Protein AF-A0A0X3TWU2-F1 (afdb_monomer_lite)

Structure (mmCIF, N/CA/C/O backbone):
data_AF-A0A0X3TWU2-F1
#
_entry.id   AF-A0A0X3TWU2-F1
#
loop_
_atom_site.group_PDB
_atom_site.id
_atom_site.type_symbol
_atom_site.label_atom_id
_atom_site.label_alt_id
_atom_site.label_comp_id
_atom_site.label_asym_id
_atom_site.label_entity_id
_atom_site.label_seq_id
_atom_site.pdbx_PDB_ins_code
_atom_site.Cartn_x
_atom_site.Cartn_y
_atom_site.Cartn_z
_atom_site.occupancy
_atom_site.B_iso_or_equiv
_atom_site.auth_seq_id
_atom_site.auth_comp_id
_atom_site.auth_asym_id
_atom_site.auth_atom_id
_atom_site.pdbx_PDB_model_num
ATOM 1 N N . MET A 1 1 ? -16.936 -6.247 -0.315 1.00 90.12 1 MET A N 1
ATOM 2 C CA . MET A 1 1 ? -16.231 -4.980 -0.001 1.00 90.12 1 MET A CA 1
ATOM 3 C C . MET A 1 1 ? -15.059 -5.330 0.906 1.00 90.12 1 MET A C 1
ATOM 5 O O . MET A 1 1 ? -15.171 -6.331 1.596 1.00 90.12 1 MET A O 1
ATOM 9 N N . ILE A 1 2 ? -13.966 -4.563 0.886 1.00 97.50 2 ILE A N 1
ATOM 10 C CA . ILE A 1 2 ? -12.944 -4.606 1.944 1.00 97.50 2 ILE A CA 1
ATOM 11 C C . ILE A 1 2 ? -12.869 -3.195 2.527 1.00 97.50 2 ILE A C 1
ATOM 13 O O . ILE A 1 2 ? -12.628 -2.240 1.784 1.00 97.50 2 ILE A O 1
ATOM 17 N N . SER A 1 3 ? -13.113 -3.048 3.822 1.00 98.25 3 SER A N 1
ATOM 18 C CA . SER A 1 3 ? -12.978 -1.774 4.529 1.00 98.25 3 SER A CA 1
ATOM 19 C C . SER A 1 3 ? -11.512 -1.374 4.723 1.00 98.25 3 SER A C 1
ATOM 21 O O . SER A 1 3 ? -10.598 -2.184 4.558 1.00 98.25 3 SER A O 1
ATOM 23 N N . ILE A 1 4 ? -11.255 -0.117 5.098 1.00 97.44 4 ILE A N 1
ATOM 24 C CA . ILE A 1 4 ? -9.896 0.347 5.433 1.00 97.44 4 ILE A CA 1
ATOM 25 C C . ILE A 1 4 ? -9.306 -0.494 6.574 1.00 97.44 4 ILE A C 1
ATOM 27 O O . ILE A 1 4 ? -8.146 -0.904 6.498 1.00 97.44 4 ILE A O 1
ATOM 31 N N . THR A 1 5 ? -10.099 -0.777 7.609 1.00 97.38 5 THR A N 1
ATOM 32 C CA . THR A 1 5 ? -9.631 -1.541 8.771 1.00 97.38 5 THR A CA 1
ATOM 33 C C . THR A 1 5 ? -9.383 -3.011 8.435 1.00 97.38 5 THR A C 1
ATOM 35 O O . THR A 1 5 ? -8.357 -3.555 8.843 1.00 97.38 5 THR A O 1
ATOM 38 N N . GLU A 1 6 ? -10.236 -3.648 7.626 1.00 98.06 6 GLU A N 1
ATOM 39 C CA . GLU A 1 6 ? -9.969 -5.009 7.137 1.00 98.06 6 GLU A CA 1
ATOM 40 C C . GLU A 1 6 ? -8.704 -5.054 6.275 1.00 98.06 6 GLU A C 1
ATOM 42 O O . GLU A 1 6 ? -7.855 -5.923 6.465 1.00 98.06 6 GLU A O 1
ATOM 47 N N . LEU A 1 7 ? -8.523 -4.092 5.364 1.00 98.38 7 LEU A N 1
ATOM 48 C CA . LEU A 1 7 ? -7.330 -4.038 4.522 1.00 98.38 7 LEU A CA 1
ATOM 49 C C . LEU A 1 7 ? -6.047 -3.904 5.353 1.00 98.38 7 LEU A C 1
ATOM 51 O O . LEU A 1 7 ? -5.056 -4.578 5.071 1.00 98.38 7 LEU A O 1
ATOM 55 N N . LYS A 1 8 ? -6.072 -3.075 6.402 1.00 98.44 8 LYS A N 1
ATOM 56 C CA . LYS A 1 8 ? -4.967 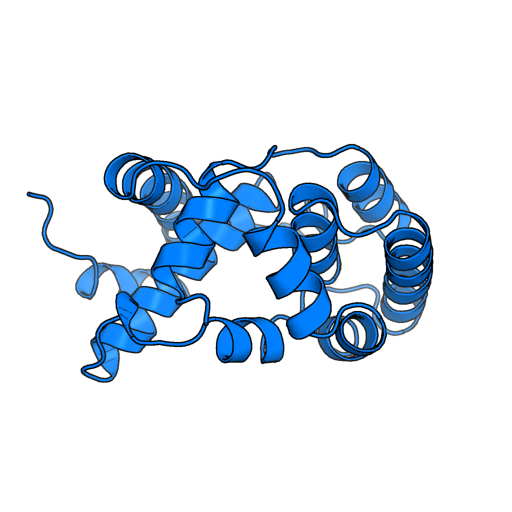-2.943 7.359 1.00 98.44 8 LYS A CA 1
ATOM 57 C C . LYS A 1 8 ? -4.618 -4.290 8.005 1.00 98.44 8 LYS A C 1
ATOM 59 O O . LYS A 1 8 ? -3.437 -4.613 8.124 1.00 98.44 8 LYS A O 1
ATOM 64 N N . ALA A 1 9 ? -5.619 -5.099 8.358 1.00 98.44 9 ALA A N 1
ATOM 65 C CA . ALA A 1 9 ? -5.414 -6.434 8.922 1.00 98.44 9 ALA A CA 1
ATOM 66 C C . ALA A 1 9 ? -4.739 -7.408 7.940 1.00 98.44 9 ALA A C 1
ATOM 68 O O . ALA A 1 9 ? -3.834 -8.148 8.338 1.00 98.44 9 ALA A O 1
ATOM 69 N N . TYR A 1 10 ? -5.108 -7.373 6.655 1.00 98.62 10 TYR A N 1
ATOM 70 C CA . TYR A 1 10 ? -4.413 -8.127 5.602 1.00 98.62 10 TYR A CA 1
ATOM 71 C C . TYR A 1 10 ? -2.959 -7.671 5.437 1.00 98.62 10 TYR A C 1
ATOM 73 O O . TYR A 1 10 ? -2.040 -8.484 5.520 1.00 98.62 10 TYR A O 1
ATOM 81 N N . MET A 1 11 ? -2.730 -6.361 5.309 1.00 98.50 11 MET A N 1
ATOM 82 C CA . MET A 1 11 ? -1.387 -5.779 5.180 1.00 98.50 11 MET A CA 1
ATOM 83 C C . MET A 1 11 ? -0.473 -6.126 6.360 1.00 98.50 11 MET A C 1
ATOM 85 O O . MET A 1 11 ? 0.723 -6.362 6.182 1.00 98.50 11 MET A O 1
ATOM 89 N N . ALA A 1 12 ? -1.024 -6.209 7.571 1.00 98.38 12 ALA A N 1
ATOM 90 C CA . ALA A 1 12 ? -0.273 -6.608 8.753 1.00 98.38 12 ALA A CA 1
ATOM 91 C C . ALA A 1 12 ? 0.185 -8.081 8.706 1.00 98.38 12 ALA A C 1
ATOM 93 O O . ALA A 1 12 ? 1.169 -8.425 9.365 1.00 98.38 12 ALA A O 1
ATOM 94 N N . ALA A 1 13 ? -0.471 -8.949 7.931 1.00 98.06 13 ALA A N 1
ATOM 95 C CA . ALA A 1 13 ? -0.087 -10.353 7.753 1.00 98.06 13 ALA A CA 1
ATOM 96 C C . ALA A 1 13 ? 0.962 -10.578 6.648 1.00 98.06 13 ALA A C 1
ATOM 98 O O . ALA A 1 13 ? 1.567 -11.650 6.587 1.00 98.06 13 ALA A O 1
ATOM 99 N N . TYR A 1 14 ? 1.164 -9.597 5.772 1.00 98.50 14 TYR A N 1
ATOM 100 C CA . TYR A 1 14 ? 2.036 -9.708 4.605 1.00 98.50 14 TYR A CA 1
ATOM 101 C C . TYR A 1 14 ? 3.529 -9.563 4.939 1.00 98.50 14 TYR A C 1
ATOM 103 O O . TYR A 1 14 ? 3.877 -8.968 5.963 1.00 98.50 14 TYR A O 1
ATOM 111 N N . PRO A 1 15 ? 4.427 -10.132 4.109 1.00 97.81 15 PRO A N 1
ATOM 112 C CA . PRO A 1 15 ? 5.868 -9.996 4.297 1.00 97.81 15 PRO A CA 1
ATOM 113 C C . PRO A 1 15 ? 6.328 -8.543 4.112 1.00 97.81 15 PRO A C 1
ATOM 115 O O . PRO A 1 15 ? 5.793 -7.793 3.295 1.00 97.81 15 PRO A O 1
ATOM 118 N N . GLU A 1 16 ? 7.361 -8.145 4.855 1.00 97.56 16 GLU A N 1
ATOM 119 C CA . GLU A 1 16 ? 7.948 -6.802 4.738 1.00 97.56 16 GLU A CA 1
ATOM 120 C C . GLU A 1 16 ? 8.743 -6.611 3.445 1.00 97.56 16 GLU A C 1
ATOM 122 O O . GLU A 1 16 ? 8.689 -5.535 2.850 1.00 97.56 16 GLU A O 1
ATOM 127 N N . HIS A 1 17 ? 9.443 -7.659 3.004 1.00 97.69 17 HIS A N 1
ATOM 128 C CA . HIS A 1 17 ? 10.390 -7.615 1.889 1.00 97.69 17 HIS A CA 1
ATOM 129 C C . HIS A 1 17 ? 10.136 -8.753 0.889 1.00 97.69 17 HIS A C 1
ATOM 131 O O . HIS A 1 17 ? 10.950 -9.673 0.784 1.00 97.69 17 HIS A O 1
ATOM 137 N N . PRO A 1 18 ? 8.989 -8.759 0.186 1.00 97.94 18 PRO A N 1
ATOM 138 C CA . PRO A 1 18 ? 8.772 -9.737 -0.865 1.00 97.94 18 PRO A CA 1
ATOM 139 C C . PRO A 1 18 ? 9.725 -9.461 -2.051 1.00 97.94 18 PRO A C 1
ATOM 141 O O . PRO A 1 18 ? 10.048 -8.300 -2.343 1.00 97.94 18 PRO A O 1
ATOM 144 N N . PRO A 1 19 ? 10.247 -10.520 -2.697 1.00 98.25 19 PRO A N 1
ATOM 145 C CA . PRO A 1 19 ? 11.440 -10.434 -3.535 1.00 98.25 19 PRO A CA 1
ATOM 146 C C . PRO A 1 19 ? 11.263 -9.554 -4.777 1.00 98.25 19 PRO A C 1
ATOM 148 O O . PRO A 1 19 ? 12.187 -8.815 -5.130 1.00 98.25 19 PRO A O 1
ATOM 151 N N . ARG A 1 20 ? 10.096 -9.580 -5.436 1.00 98.56 20 ARG A N 1
ATOM 152 C CA . ARG A 1 20 ? 9.875 -8.785 -6.652 1.00 98.56 20 ARG A CA 1
ATOM 153 C C . ARG A 1 20 ? 9.738 -7.307 -6.327 1.00 98.56 20 ARG A C 1
ATOM 155 O O . ARG A 1 20 ? 10.266 -6.478 -7.060 1.00 98.56 20 ARG A O 1
ATOM 162 N N . THR A 1 21 ? 9.107 -6.960 -5.208 1.00 98.69 21 THR A N 1
ATOM 163 C CA . THR A 1 21 ? 9.035 -5.578 -4.720 1.00 98.69 21 THR A CA 1
ATOM 164 C C . THR A 1 21 ? 10.427 -5.043 -4.445 1.00 98.69 21 THR A C 1
ATOM 166 O O . THR A 1 21 ? 10.763 -3.966 -4.929 1.00 98.69 21 THR A O 1
ATOM 169 N N . THR A 1 22 ? 11.259 -5.802 -3.726 1.00 98.50 22 THR A N 1
ATOM 170 C CA . THR A 1 22 ? 12.641 -5.392 -3.452 1.00 98.50 22 THR A CA 1
ATOM 171 C C . THR A 1 22 ? 13.422 -5.187 -4.751 1.00 98.50 22 THR A C 1
ATOM 173 O O . THR A 1 22 ? 14.075 -4.157 -4.919 1.00 98.50 22 THR A O 1
ATOM 176 N N . ALA A 1 23 ? 13.307 -6.105 -5.716 1.00 98.50 23 ALA A N 1
ATOM 177 C CA . ALA A 1 23 ? 13.940 -5.952 -7.026 1.00 98.50 23 ALA A CA 1
ATOM 178 C C . ALA A 1 23 ? 13.410 -4.728 -7.798 1.00 98.50 23 ALA A C 1
ATOM 180 O O . ALA A 1 23 ? 14.187 -3.987 -8.408 1.00 98.50 23 ALA A O 1
ATOM 181 N N . LEU A 1 24 ? 12.097 -4.481 -7.753 1.00 98.56 24 LEU A N 1
ATOM 182 C CA . LEU A 1 24 ? 11.466 -3.333 -8.394 1.00 98.56 24 LEU A CA 1
ATOM 183 C C . LEU A 1 24 ? 11.990 -2.018 -7.814 1.00 98.56 24 LEU A C 1
ATOM 185 O O . LEU A 1 24 ? 12.399 -1.159 -8.593 1.00 98.56 24 LEU A O 1
ATOM 189 N N . GLU A 1 25 ? 12.001 -1.871 -6.486 1.0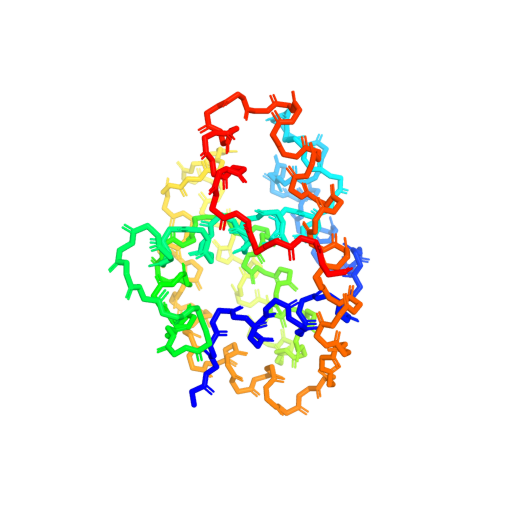0 98.31 25 GLU A N 1
ATOM 190 C CA . GLU A 1 25 ? 12.493 -0.674 -5.792 1.00 98.31 25 GLU A CA 1
ATOM 191 C C . GLU A 1 25 ? 13.933 -0.348 -6.207 1.00 98.31 25 GLU A C 1
ATOM 193 O O . GLU A 1 25 ? 14.224 0.790 -6.576 1.00 98.31 25 GLU A O 1
ATOM 198 N N . GLN A 1 26 ? 14.818 -1.351 -6.245 1.00 98.25 26 GLN A N 1
ATOM 199 C CA . GLN A 1 26 ? 16.210 -1.176 -6.682 1.00 98.25 26 GLN A CA 1
ATOM 200 C C . GLN A 1 26 ? 16.325 -0.761 -8.153 1.00 98.25 26 GLN A C 1
ATOM 202 O O . GLN A 1 26 ? 17.157 0.083 -8.505 1.00 98.25 26 GLN A O 1
ATOM 207 N N . ARG A 1 27 ? 15.483 -1.342 -9.015 1.00 98.06 27 ARG A N 1
ATOM 208 C CA . ARG A 1 27 ? 15.477 -1.072 -10.456 1.00 98.06 27 ARG A CA 1
ATOM 209 C C . ARG A 1 27 ? 14.993 0.337 -10.781 1.00 98.06 27 ARG A C 1
ATOM 211 O O . ARG A 1 27 ? 15.579 0.980 -11.645 1.00 98.06 27 ARG A O 1
ATOM 218 N N . ILE A 1 28 ? 13.931 0.805 -10.125 1.00 97.81 28 ILE A N 1
ATOM 219 C CA . ILE A 1 28 ? 13.346 2.127 -10.406 1.00 97.81 28 ILE A CA 1
ATOM 220 C C . ILE A 1 28 ? 13.884 3.231 -9.494 1.00 97.81 28 ILE A C 1
ATOM 222 O O . ILE A 1 28 ? 13.573 4.391 -9.731 1.00 97.81 28 ILE A O 1
ATOM 226 N N . ARG A 1 29 ? 14.683 2.880 -8.474 1.00 97.94 29 ARG A N 1
ATOM 227 C CA . ARG A 1 29 ? 15.266 3.797 -7.481 1.00 97.94 29 ARG A CA 1
ATOM 228 C C . ARG A 1 29 ? 14.221 4.609 -6.710 1.00 97.94 29 ARG A C 1
ATOM 230 O O . ARG A 1 29 ? 14.509 5.711 -6.272 1.00 97.94 29 ARG A O 1
ATOM 237 N N . ILE A 1 30 ? 13.028 4.048 -6.502 1.00 96.75 30 ILE A N 1
ATOM 238 C CA . ILE A 1 30 ? 11.925 4.651 -5.739 1.00 96.75 30 ILE A CA 1
ATOM 239 C C . ILE A 1 30 ? 11.469 3.637 -4.695 1.00 96.75 30 ILE A C 1
ATOM 241 O O . ILE A 1 30 ? 11.272 2.469 -5.019 1.00 96.75 30 ILE A O 1
ATOM 245 N N . GLY A 1 31 ? 11.241 4.090 -3.462 1.00 94.88 31 GLY A N 1
ATOM 246 C CA . GLY A 1 31 ? 10.767 3.251 -2.363 1.00 94.88 31 GLY A CA 1
ATOM 247 C C . GLY A 1 31 ? 11.771 3.197 -1.220 1.00 94.88 31 GLY A C 1
ATOM 248 O O . GLY A 1 31 ? 12.444 4.186 -0.925 1.00 94.88 31 GLY A O 1
ATOM 249 N N . THR A 1 32 ? 11.852 2.043 -0.570 1.00 94.69 32 THR A N 1
ATOM 250 C CA . THR A 1 32 ? 12.748 1.782 0.558 1.00 94.69 32 THR A CA 1
ATOM 251 C C . THR A 1 32 ? 14.201 2.091 0.193 1.00 94.69 32 THR A C 1
ATOM 253 O O . THR A 1 32 ? 14.726 1.557 -0.779 1.00 94.69 32 THR A O 1
ATOM 256 N N . GLY A 1 33 ? 14.860 2.943 0.984 1.00 93.25 33 GLY A N 1
ATOM 257 C CA . GLY A 1 33 ? 16.274 3.293 0.786 1.00 93.25 33 GLY A C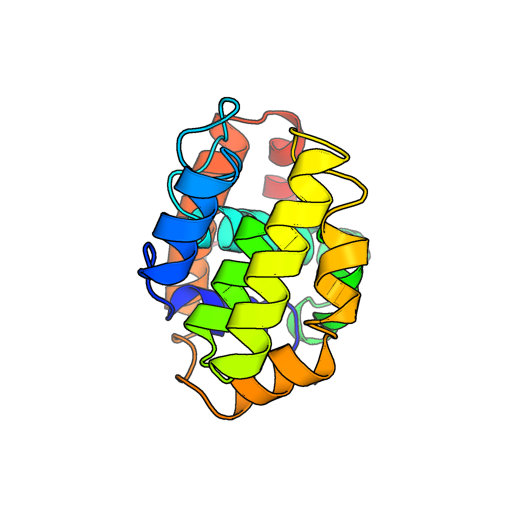A 1
ATOM 258 C C . GLY A 1 33 ? 16.545 4.376 -0.265 1.00 93.25 33 GLY A C 1
ATOM 259 O O . GLY A 1 33 ? 17.704 4.707 -0.495 1.00 93.25 33 GLY A O 1
ATOM 260 N N . PHE A 1 34 ? 15.509 4.963 -0.868 1.00 95.44 34 PHE A N 1
ATOM 261 C CA . PHE A 1 34 ? 15.640 6.044 -1.847 1.00 95.44 34 PHE A CA 1
ATOM 262 C C . PHE A 1 34 ? 14.870 7.287 -1.402 1.00 95.44 34 PHE A C 1
ATOM 264 O O . PHE A 1 34 ? 13.880 7.172 -0.690 1.00 95.44 34 PHE A O 1
ATOM 271 N N . HIS A 1 35 ? 15.297 8.477 -1.834 1.00 92.19 35 HIS A N 1
ATOM 272 C CA . HIS A 1 35 ? 14.596 9.755 -1.606 1.00 92.19 35 HIS A CA 1
ATOM 273 C C . HIS A 1 35 ? 14.179 10.027 -0.146 1.00 92.19 35 HIS A C 1
ATOM 275 O O . HIS A 1 35 ? 13.082 10.539 0.095 1.00 92.19 35 HIS A O 1
ATOM 281 N N . ASP A 1 36 ? 15.011 9.624 0.819 1.00 92.75 36 ASP A N 1
ATOM 282 C CA . ASP A 1 36 ? 14.819 9.855 2.258 1.00 92.75 36 ASP A CA 1
ATOM 283 C C . ASP A 1 36 ? 13.427 9.472 2.789 1.00 92.75 36 ASP A C 1
ATOM 285 O O . ASP A 1 36 ? 12.851 10.137 3.659 1.00 92.75 36 ASP A O 1
ATOM 289 N N . LYS A 1 37 ? 12.850 8.380 2.264 1.00 94.44 37 LYS A N 1
ATOM 290 C CA . LYS A 1 37 ? 11.556 7.879 2.740 1.00 94.44 37 LYS A CA 1
ATOM 291 C C . LYS A 1 37 ? 11.621 7.576 4.240 1.00 94.44 37 LYS A C 1
ATOM 293 O O . LYS A 1 37 ? 12.572 6.996 4.755 1.00 94.44 37 LYS A O 1
ATOM 298 N N . TRP A 1 38 ? 10.562 7.956 4.956 1.00 96.25 38 TRP A N 1
ATOM 299 C CA . TRP A 1 38 ? 10.475 7.792 6.411 1.00 96.25 38 TRP A CA 1
ATOM 300 C C . TRP A 1 38 ? 10.411 6.319 6.850 1.00 96.25 38 TRP A C 1
ATOM 302 O O . TRP A 1 38 ? 10.764 6.002 7.991 1.00 96.25 38 TRP A O 1
ATOM 312 N N . TYR A 1 39 ? 9.942 5.445 5.960 1.00 97.56 39 TYR A N 1
ATOM 313 C CA . TYR A 1 39 ? 9.688 4.029 6.194 1.00 97.56 39 TYR A CA 1
ATOM 314 C C . TYR A 1 39 ? 10.878 3.142 5.799 1.00 97.56 39 TYR A C 1
ATOM 316 O O . TYR A 1 39 ? 11.714 3.517 4.979 1.00 97.56 39 TYR A O 1
ATOM 324 N N . ARG A 1 40 ? 10.934 1.944 6.380 1.00 97.25 40 ARG A N 1
ATOM 325 C CA . ARG A 1 40 ? 11.943 0.896 6.153 1.00 97.25 40 ARG A CA 1
ATOM 326 C C . ARG A 1 40 ? 11.449 -0.246 5.268 1.00 97.25 40 ARG A C 1
ATOM 328 O O . ARG A 1 40 ? 12.250 -1.071 4.852 1.00 97.25 40 ARG A O 1
ATOM 335 N N . SER A 1 41 ? 10.147 -0.318 5.021 1.00 98.44 41 SER A N 1
ATOM 336 C CA . SER A 1 41 ? 9.521 -1.296 4.133 1.00 98.44 41 SER A CA 1
ATOM 337 C C . SER A 1 41 ? 8.207 -0.740 3.590 1.00 98.44 41 SER A C 1
ATOM 339 O O . SER A 1 41 ? 7.612 0.168 4.182 1.00 98.44 41 SER A O 1
ATOM 341 N N . GLN A 1 42 ? 7.712 -1.305 2.486 1.00 98.38 42 GLN A N 1
ATOM 342 C CA . GLN A 1 42 ? 6.394 -0.933 1.961 1.00 98.38 42 GLN A CA 1
ATOM 343 C C . GLN A 1 42 ? 5.253 -1.358 2.895 1.00 98.38 42 GLN A C 1
ATOM 345 O O . GLN A 1 42 ? 4.234 -0.671 2.962 1.00 98.38 42 GLN A O 1
ATOM 350 N N . ARG A 1 43 ? 5.448 -2.410 3.701 1.00 98.62 43 ARG A N 1
ATOM 351 C CA . ARG A 1 43 ? 4.527 -2.762 4.789 1.00 98.62 43 ARG A CA 1
ATOM 352 C C . ARG A 1 43 ? 4.421 -1.644 5.821 1.00 98.62 43 ARG A C 1
ATOM 354 O O . ARG A 1 43 ? 3.315 -1.204 6.122 1.00 98.62 43 ARG A O 1
ATOM 361 N N . GLU A 1 44 ? 5.553 -1.152 6.327 1.00 98.62 44 GLU A N 1
ATOM 362 C CA . GLU A 1 44 ? 5.575 -0.047 7.295 1.00 98.62 44 GLU A CA 1
ATOM 363 C C . GLU A 1 44 ? 4.948 1.217 6.689 1.00 98.62 44 GLU A C 1
ATOM 365 O O . GLU A 1 44 ? 4.100 1.852 7.316 1.00 98.62 44 GLU A O 1
ATOM 370 N N . HIS A 1 45 ? 5.285 1.526 5.433 1.00 98.25 45 HIS A N 1
ATOM 371 C CA . HIS A 1 45 ? 4.691 2.632 4.686 1.00 98.25 45 HIS A CA 1
ATOM 372 C C . HIS A 1 45 ? 3.160 2.561 4.662 1.00 98.25 45 HIS A C 1
ATOM 374 O O . HIS A 1 45 ? 2.479 3.506 5.077 1.00 98.25 45 HIS A O 1
ATOM 380 N N . MET A 1 46 ? 2.622 1.438 4.184 1.00 98.56 46 MET A N 1
ATOM 381 C CA . MET A 1 46 ? 1.189 1.255 3.998 1.00 98.56 46 MET A CA 1
ATOM 382 C C . MET A 1 46 ? 0.452 1.233 5.332 1.00 98.56 46 MET A C 1
ATOM 384 O O . MET A 1 46 ? -0.573 1.898 5.453 1.00 98.56 46 MET A O 1
ATOM 388 N N . LEU A 1 47 ? 0.980 0.557 6.355 1.00 98.69 47 LEU A N 1
ATOM 389 C CA . LEU A 1 47 ? 0.341 0.489 7.671 1.00 98.69 47 LEU A CA 1
ATOM 390 C C . LEU A 1 47 ? 0.289 1.852 8.369 1.00 98.69 47 LEU A C 1
ATOM 392 O O . LEU A 1 47 ? -0.776 2.244 8.850 1.00 98.69 47 LEU A O 1
ATOM 396 N N . GLY A 1 48 ? 1.382 2.622 8.347 1.00 98.12 48 GLY A N 1
ATOM 397 C CA . GLY A 1 48 ? 1.372 3.987 8.877 1.00 98.12 48 GLY A CA 1
ATOM 398 C C . GLY A 1 48 ? 0.368 4.879 8.137 1.00 98.12 48 GLY A C 1
ATOM 399 O O . GLY A 1 48 ? -0.325 5.692 8.752 1.00 98.12 48 GLY A O 1
ATOM 400 N N . TRP A 1 49 ? 0.224 4.691 6.821 1.00 97.12 49 TRP A N 1
ATOM 401 C CA . TRP A 1 49 ? -0.774 5.4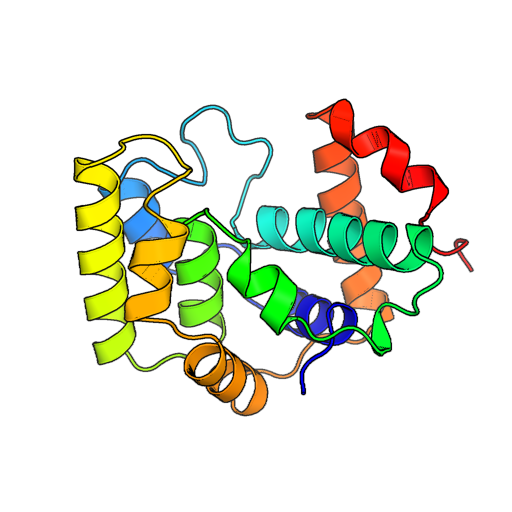10 6.032 1.00 97.12 49 TRP A CA 1
ATOM 402 C C . TRP A 1 49 ? -2.212 4.921 6.276 1.00 97.12 49 TRP A C 1
ATOM 404 O O . TRP A 1 49 ? -3.130 5.742 6.257 1.00 97.12 49 TRP A O 1
ATOM 414 N N . MET A 1 50 ? -2.436 3.636 6.575 1.00 98.12 50 MET A N 1
ATOM 415 C CA . MET A 1 50 ? -3.759 3.113 6.946 1.00 98.12 50 MET A CA 1
ATOM 416 C C . MET A 1 50 ? -4.274 3.752 8.226 1.00 98.12 50 MET A C 1
ATOM 418 O O . MET A 1 50 ? -5.416 4.203 8.238 1.00 98.12 50 MET A O 1
ATOM 422 N N . VAL A 1 51 ? -3.428 3.918 9.246 1.00 98.25 51 VAL A N 1
ATOM 423 C CA . VAL A 1 51 ? -3.816 4.654 10.462 1.00 98.25 51 VAL A CA 1
ATOM 424 C C . VAL A 1 51 ? -4.264 6.077 10.121 1.00 98.25 51 VAL A C 1
ATOM 426 O O . VAL A 1 51 ? -5.310 6.528 10.582 1.00 98.25 51 VAL A O 1
ATOM 429 N N . VAL A 1 52 ? -3.542 6.772 9.232 1.00 97.75 52 VAL A N 1
ATOM 430 C CA . VAL A 1 52 ? -3.950 8.105 8.756 1.00 97.75 52 VAL A CA 1
ATOM 431 C C . VAL A 1 52 ? -5.317 8.064 8.069 1.00 97.75 52 VAL A C 1
ATOM 433 O O . VAL A 1 52 ? -6.139 8.947 8.316 1.00 97.75 52 VAL A O 1
ATOM 436 N N . GLN A 1 53 ? -5.581 7.069 7.218 1.00 97.81 53 GLN A N 1
ATOM 437 C CA . GLN A 1 53 ? -6.876 6.935 6.546 1.00 97.81 53 GLN A CA 1
ATOM 438 C C . GLN A 1 53 ? -8.018 6.674 7.540 1.00 97.81 53 GLN A C 1
ATOM 440 O O . GLN A 1 53 ? -9.079 7.287 7.414 1.00 97.81 53 GLN A O 1
ATOM 445 N N . GLU A 1 54 ? -7.805 5.836 8.554 1.00 98.06 54 GLU A N 1
ATOM 446 C CA . GLU A 1 54 ? -8.797 5.603 9.608 1.00 98.06 54 GLU A CA 1
ATOM 447 C C . GLU A 1 54 ? -9.056 6.869 10.437 1.00 98.06 54 GLU A C 1
ATOM 449 O O . GLU A 1 54 ? -10.207 7.230 10.678 1.00 98.06 54 GLU A O 1
ATOM 454 N N . CYS A 1 55 ? -8.008 7.605 10.819 1.00 97.75 55 CYS A N 1
ATOM 455 C CA . CYS A 1 55 ? -8.154 8.897 11.489 1.00 97.75 55 CYS A CA 1
ATOM 456 C C . CYS A 1 55 ? -8.940 9.894 10.625 1.00 97.75 55 CYS A C 1
ATOM 458 O O . CYS A 1 55 ? -9.835 10.566 11.128 1.00 97.75 55 CYS A O 1
ATOM 460 N N . GLN A 1 56 ? -8.668 9.964 9.318 1.00 96.88 56 GLN A N 1
ATOM 461 C CA . GLN A 1 56 ? -9.407 10.827 8.388 1.00 96.88 56 GLN A CA 1
ATOM 462 C C . GLN A 1 56 ? -10.881 10.430 8.237 1.00 96.88 56 GLN A C 1
ATOM 464 O O . GLN A 1 56 ? -11.717 11.304 8.005 1.00 96.88 56 GLN A O 1
ATOM 469 N N . ALA A 1 57 ? -11.213 9.142 8.343 1.00 97.50 57 ALA A N 1
ATOM 470 C CA . ALA A 1 57 ? -12.599 8.689 8.391 1.00 97.50 57 ALA A CA 1
ATOM 471 C C . ALA A 1 57 ? -13.284 9.165 9.683 1.00 97.50 57 ALA A C 1
ATOM 473 O O . ALA A 1 57 ? -14.334 9.805 9.605 1.00 97.50 57 ALA A O 1
ATOM 474 N N . ARG A 1 58 ? -12.639 8.982 10.844 1.00 97.44 58 ARG A N 1
ATOM 475 C CA . ARG A 1 58 ? -13.158 9.440 12.148 1.00 97.44 58 ARG A CA 1
ATOM 476 C C . ARG A 1 58 ? -13.334 10.959 12.211 1.00 97.44 58 ARG A C 1
ATOM 478 O O . ARG A 1 58 ? -14.372 11.427 12.660 1.00 97.44 58 ARG A O 1
ATOM 485 N N . MET A 1 59 ? -12.391 11.725 11.654 1.00 96.44 59 MET A N 1
ATOM 486 C CA . MET A 1 59 ? -12.491 13.188 11.499 1.00 96.44 59 MET A CA 1
ATOM 487 C C . MET A 1 59 ? -13.747 13.636 10.741 1.00 96.44 59 MET A C 1
ATOM 489 O O . MET A 1 59 ? -14.214 14.755 10.922 1.00 96.44 59 MET A O 1
ATOM 493 N N . LYS A 1 60 ? -14.279 12.775 9.869 1.00 96.81 60 LYS A N 1
ATOM 494 C CA . LYS A 1 60 ? -15.495 13.015 9.083 1.00 96.81 60 LYS A CA 1
ATOM 495 C C . LYS A 1 60 ? -16.737 12.379 9.717 1.00 96.81 60 LYS A C 1
ATOM 497 O O . LYS A 1 60 ? -17.747 12.248 9.031 1.00 96.81 60 LYS A O 1
ATOM 502 N N . GLY A 1 61 ? -16.651 11.929 10.971 1.00 97.06 61 GLY A N 1
ATOM 503 C CA . GLY A 1 61 ? -17.733 11.238 11.673 1.00 97.06 61 GLY A CA 1
ATOM 504 C C . GLY A 1 61 ? -18.060 9.853 11.107 1.00 97.06 61 GLY A C 1
ATOM 505 O O . GLY A 1 61 ? -19.187 9.394 11.254 1.00 97.06 61 GLY A O 1
ATOM 506 N N . LYS A 1 62 ? -17.115 9.199 10.416 1.00 97.31 62 LYS A N 1
ATOM 507 C CA . LYS A 1 62 ? -17.316 7.869 9.821 1.00 97.31 62 LYS A CA 1
ATOM 508 C C . LYS A 1 62 ? -16.582 6.794 10.612 1.00 97.31 62 LYS A C 1
ATOM 510 O O . LYS A 1 62 ? -15.438 7.000 11.018 1.00 97.31 62 LYS A O 1
ATOM 515 N N . ASP A 1 63 ? -17.214 5.632 10.742 1.00 97.00 63 ASP A N 1
ATOM 516 C CA . ASP A 1 63 ? -16.564 4.419 11.229 1.00 97.00 63 ASP A CA 1
ATOM 517 C C . ASP A 1 63 ? -15.628 3.854 10.138 1.00 97.00 63 ASP A C 1
ATOM 519 O O . ASP A 1 63 ? -16.093 3.547 9.038 1.00 97.00 63 ASP A O 1
ATOM 523 N N . PRO A 1 64 ? -14.312 3.713 10.386 1.00 96.75 64 PRO A N 1
ATOM 524 C CA . PRO A 1 64 ? -13.387 3.131 9.415 1.00 96.75 64 PRO A CA 1
ATOM 525 C C . PRO A 1 64 ? -13.745 1.713 8.946 1.00 96.75 64 PRO A C 1
ATOM 527 O O . PRO A 1 64 ? -13.407 1.362 7.813 1.00 96.75 64 PRO A O 1
ATOM 530 N N . MET A 1 65 ? -14.473 0.937 9.759 1.00 96.69 65 MET A N 1
ATOM 531 C CA . MET A 1 65 ? -14.980 -0.392 9.388 1.00 96.69 65 MET A CA 1
ATOM 532 C C . MET A 1 65 ? -16.022 -0.337 8.266 1.00 96.69 65 MET A C 1
ATOM 534 O O . MET A 1 65 ? -16.226 -1.322 7.563 1.00 96.69 65 MET A O 1
ATOM 538 N N . THR A 1 66 ? -16.676 0.808 8.057 1.00 97.31 66 THR A N 1
ATOM 539 C CA . THR A 1 66 ? -17.707 0.974 7.022 1.00 97.31 66 THR A CA 1
ATOM 540 C C . THR A 1 66 ? -17.193 1.718 5.787 1.00 97.31 66 THR A C 1
ATOM 542 O O . THR A 1 66 ? -17.966 2.014 4.876 1.00 97.31 66 THR A O 1
ATOM 545 N N . VAL A 1 67 ? -15.908 2.092 5.746 1.00 97.81 67 VAL A N 1
ATOM 546 C CA . VAL A 1 67 ? -15.321 2.855 4.634 1.00 97.81 67 VAL A CA 1
ATOM 547 C C . VAL A 1 67 ? -14.570 1.922 3.691 1.00 97.81 67 VAL A C 1
ATOM 549 O O . VAL A 1 67 ? -13.565 1.334 4.074 1.00 97.81 67 VAL A O 1
ATOM 552 N N . ASP A 1 68 ? -15.015 1.851 2.434 1.00 97.81 68 ASP A N 1
ATOM 553 C CA . ASP A 1 68 ? -14.385 1.040 1.385 1.00 97.81 68 ASP A CA 1
ATOM 554 C C . ASP A 1 68 ? -12.943 1.497 1.082 1.00 97.81 68 ASP A C 1
ATOM 556 O O . ASP A 1 68 ? -12.679 2.666 0.757 1.00 97.81 68 ASP A O 1
ATOM 560 N N . ALA A 1 69 ? -12.001 0.553 1.131 1.00 97.94 69 ALA A N 1
ATOM 561 C CA . ALA A 1 69 ? -10.595 0.784 0.829 1.00 97.94 69 ALA A CA 1
ATOM 562 C C . ALA A 1 69 ? -10.325 1.124 -0.650 1.00 97.94 69 ALA A C 1
ATOM 564 O O . ALA A 1 69 ? -9.288 1.722 -0.957 1.00 97.94 69 ALA A O 1
ATOM 565 N N . ARG A 1 70 ? -11.275 0.866 -1.565 1.00 98.12 70 ARG A N 1
ATOM 566 C CA . ARG A 1 70 ? -11.213 1.299 -2.975 1.00 98.12 70 ARG A CA 1
ATOM 567 C C . ARG A 1 70 ? -10.865 2.781 -3.109 1.00 98.12 70 ARG A C 1
ATOM 569 O O . ARG A 1 70 ? -10.067 3.167 -3.964 1.00 98.12 70 ARG A O 1
ATOM 576 N N . GLY A 1 71 ? -11.448 3.625 -2.255 1.00 96.19 71 GLY A N 1
ATOM 577 C CA . GLY A 1 71 ? -11.199 5.064 -2.284 1.00 96.19 71 GLY A CA 1
ATOM 578 C C . GLY A 1 71 ? -9.744 5.410 -1.962 1.00 96.19 71 GLY A C 1
ATOM 579 O O . GLY A 1 71 ? -9.167 6.298 -2.588 1.00 96.19 71 GLY A O 1
ATOM 580 N N . MET A 1 72 ? -9.140 4.703 -1.005 1.00 95.69 72 MET A N 1
ATOM 581 C CA . MET A 1 72 ? -7.723 4.848 -0.673 1.00 95.69 72 MET A CA 1
ATOM 582 C C . MET A 1 72 ? -6.844 4.403 -1.846 1.00 95.69 72 MET A C 1
ATOM 584 O O . MET A 1 72 ? -5.967 5.163 -2.262 1.00 95.69 72 MET A O 1
ATOM 588 N N . TRP A 1 73 ? -7.141 3.245 -2.446 1.00 97.75 73 TRP A N 1
ATOM 589 C CA . TRP A 1 73 ? -6.413 2.736 -3.614 1.00 97.75 73 TRP A CA 1
ATOM 590 C C . TRP A 1 73 ? -6.418 3.725 -4.788 1.00 97.75 73 TRP A C 1
ATOM 592 O O . TRP A 1 73 ? -5.395 3.947 -5.439 1.00 97.75 73 TRP A O 1
ATOM 602 N N . GLY A 1 74 ? -7.554 4.390 -5.021 1.00 97.12 74 GLY A N 1
ATOM 603 C CA . GLY A 1 74 ? -7.692 5.432 -6.041 1.00 97.12 74 GLY A CA 1
ATOM 604 C C . GLY A 1 74 ? -6.804 6.663 -5.815 1.00 97.12 74 GLY A C 1
ATOM 605 O O . GLY A 1 74 ? -6.453 7.343 -6.777 1.00 97.12 74 GLY A O 1
ATOM 606 N N . ARG A 1 75 ? -6.405 6.942 -4.566 1.00 95.50 75 ARG A N 1
ATOM 607 C CA . ARG A 1 75 ? -5.549 8.084 -4.195 1.00 95.50 75 ARG A CA 1
ATOM 608 C C . ARG A 1 75 ? -4.074 7.727 -4.030 1.00 95.50 75 ARG A C 1
ATOM 610 O O . ARG A 1 75 ? -3.248 8.636 -3.989 1.00 95.50 75 ARG A O 1
ATOM 617 N N . LEU A 1 76 ? -3.733 6.443 -3.923 1.00 96.31 76 LEU A N 1
ATOM 618 C CA . LEU A 1 76 ? -2.352 5.998 -3.754 1.00 96.31 76 LEU A CA 1
ATOM 619 C C . LEU A 1 76 ? -1.523 6.343 -4.999 1.00 96.31 76 LEU A C 1
ATOM 621 O O . LEU A 1 76 ? -1.952 6.102 -6.128 1.00 96.31 76 LEU A O 1
ATOM 625 N N . LYS A 1 77 ? -0.344 6.936 -4.794 1.00 96.44 77 LYS A N 1
ATOM 626 C CA . LYS A 1 77 ? 0.568 7.331 -5.880 1.00 96.44 77 LYS A CA 1
ATOM 627 C C . LYS A 1 77 ? 1.857 6.514 -5.927 1.00 96.44 77 LYS A C 1
ATOM 629 O O . LYS A 1 77 ? 2.474 6.452 -6.976 1.00 96.44 77 LYS A O 1
ATOM 634 N N . CYS A 1 78 ? 2.210 5.830 -4.844 1.00 97.00 78 CYS A N 1
ATOM 635 C CA . CYS A 1 78 ? 3.471 5.109 -4.736 1.00 97.00 78 CYS A CA 1
ATOM 636 C C . CYS A 1 78 ? 3.438 3.781 -5.491 1.00 97.00 78 CYS A C 1
ATOM 638 O O . CYS A 1 78 ? 2.823 2.822 -5.021 1.00 97.00 78 CYS A O 1
ATOM 640 N N . SER A 1 79 ? 4.111 3.708 -6.648 1.00 97.94 79 SER A N 1
ATOM 641 C CA . SER A 1 79 ? 4.161 2.470 -7.435 1.00 97.94 79 SER A CA 1
ATOM 642 C C . SER A 1 79 ? 4.805 1.297 -6.686 1.00 97.94 79 SER A C 1
ATOM 644 O O . SER A 1 79 ? 4.210 0.222 -6.746 1.00 97.94 79 SER A O 1
ATOM 646 N N . PRO A 1 80 ? 5.910 1.451 -5.920 1.00 98.38 80 PRO A N 1
ATOM 647 C CA . PRO A 1 80 ? 6.396 0.373 -5.057 1.00 98.38 80 PRO A CA 1
ATOM 648 C C . PRO A 1 80 ? 5.365 -0.126 -4.046 1.00 98.38 80 PRO A C 1
ATOM 650 O O . PRO A 1 80 ? 5.208 -1.328 -3.889 1.00 98.38 80 PRO A O 1
ATOM 653 N N . ALA A 1 81 ? 4.626 0.773 -3.389 1.00 98.31 81 ALA A N 1
ATOM 654 C CA . ALA A 1 81 ? 3.629 0.384 -2.391 1.00 98.31 81 ALA A CA 1
ATOM 655 C C . ALA A 1 81 ? 2.440 -0.363 -3.019 1.00 98.31 81 ALA A C 1
ATOM 657 O O . ALA A 1 81 ? 1.936 -1.338 -2.463 1.00 98.31 81 ALA A O 1
ATOM 658 N N . MET A 1 82 ? 2.003 0.086 -4.200 1.00 98.69 82 MET A N 1
ATOM 659 C CA . MET A 1 82 ? 0.959 -0.585 -4.976 1.00 98.69 82 MET A CA 1
ATOM 660 C C . MET A 1 82 ? 1.400 -1.972 -5.437 1.00 98.69 82 MET A C 1
ATOM 662 O O . MET A 1 82 ? 0.637 -2.928 -5.326 1.00 98.69 82 MET A O 1
ATOM 666 N N . PHE A 1 83 ? 2.630 -2.073 -5.939 1.00 98.81 83 PHE A N 1
ATOM 667 C CA . PHE A 1 83 ? 3.206 -3.335 -6.375 1.00 98.81 83 PHE A CA 1
ATOM 668 C C . PHE A 1 83 ? 3.390 -4.307 -5.203 1.00 98.81 83 PHE A C 1
ATOM 670 O O . PHE A 1 83 ? 2.985 -5.458 -5.305 1.00 98.81 83 PHE A O 1
ATOM 677 N N . TRP A 1 84 ? 3.892 -3.818 -4.065 1.00 98.81 84 TRP A N 1
ATOM 678 C CA . TRP A 1 84 ? 4.026 -4.588 -2.828 1.00 98.81 84 TRP A CA 1
ATOM 679 C C . TRP A 1 84 ? 2.713 -5.211 -2.374 1.00 98.81 84 TRP A C 1
ATOM 681 O O . TRP A 1 84 ? 2.687 -6.391 -2.023 1.00 98.81 84 TRP A O 1
ATOM 691 N N . LEU A 1 85 ? 1.622 -4.437 -2.391 1.00 98.75 85 LEU A N 1
ATOM 692 C CA . LEU A 1 85 ? 0.313 -4.955 -2.010 1.00 98.75 85 LEU A CA 1
ATOM 693 C C . LEU A 1 85 ? -0.138 -6.065 -2.965 1.00 98.75 85 LEU A C 1
ATOM 695 O O . LEU A 1 85 ? -0.622 -7.092 -2.504 1.00 98.75 85 LEU A O 1
ATOM 699 N N . ALA A 1 86 ? 0.040 -5.872 -4.274 1.00 98.75 86 ALA A N 1
ATOM 700 C CA . ALA A 1 86 ? -0.332 -6.857 -5.285 1.00 98.75 86 ALA A CA 1
ATOM 701 C C . ALA A 1 86 ? 0.489 -8.152 -5.169 1.00 98.75 86 ALA A C 1
ATOM 703 O O . ALA A 1 86 ? -0.088 -9.237 -5.134 1.00 98.75 86 ALA A O 1
ATOM 704 N N . GLU A 1 87 ? 1.816 -8.050 -5.054 1.00 98.75 87 GLU A N 1
ATOM 705 C CA . GLU A 1 87 ? 2.695 -9.210 -4.871 1.00 98.75 87 GLU A CA 1
ATOM 706 C C . GLU A 1 87 ? 2.342 -9.963 -3.586 1.00 98.75 87 GLU A C 1
ATOM 708 O O . GLU A 1 87 ? 2.147 -11.175 -3.602 1.00 98.75 87 GLU A O 1
ATOM 713 N N . SER A 1 88 ? 2.197 -9.239 -2.475 1.00 98.62 88 SER A N 1
ATOM 714 C CA . SER A 1 88 ? 1.914 -9.846 -1.172 1.00 98.62 88 SER A CA 1
ATOM 715 C C . SER A 1 88 ? 0.524 -10.476 -1.084 1.00 98.62 88 SER A C 1
ATOM 717 O O . SER A 1 88 ? 0.338 -11.448 -0.353 1.00 98.62 88 SER A O 1
ATOM 719 N N . ALA A 1 89 ? -0.449 -9.930 -1.817 1.00 98.38 89 ALA A N 1
ATOM 720 C CA . ALA A 1 89 ? -1.789 -10.494 -1.927 1.00 98.38 89 ALA A CA 1
ATOM 721 C C . ALA A 1 89 ? -1.843 -11.734 -2.836 1.00 98.38 89 ALA A C 1
ATOM 723 O O . ALA A 1 89 ? -2.837 -12.450 -2.806 1.00 98.38 89 ALA A O 1
ATOM 724 N N . GLY A 1 90 ? -0.792 -12.012 -3.616 1.00 98.25 90 GLY A N 1
ATOM 725 C CA . GLY A 1 90 ? -0.743 -13.159 -4.522 1.00 98.25 90 GLY A CA 1
ATOM 726 C C . GLY A 1 90 ? -1.390 -12.904 -5.883 1.00 98.25 90 GLY A C 1
ATOM 727 O O . GLY A 1 90 ? -1.948 -13.825 -6.474 1.00 98.25 90 GLY A O 1
ATOM 728 N N . VAL A 1 91 ? -1.333 -11.666 -6.388 1.00 98.69 91 VAL A N 1
ATOM 729 C CA . VAL A 1 91 ? -1.744 -11.363 -7.769 1.00 98.69 91 VAL A CA 1
ATOM 730 C C . VAL A 1 91 ? -0.926 -12.223 -8.757 1.00 98.69 91 VAL A C 1
ATOM 732 O O . VAL A 1 91 ? 0.283 -12.368 -8.559 1.00 98.69 91 VAL A O 1
ATOM 735 N N . PRO A 1 92 ? -1.546 -12.780 -9.819 1.00 98.31 92 PRO A N 1
ATOM 736 C CA . PRO A 1 92 ? -0.864 -13.609 -10.814 1.00 98.31 92 PRO A CA 1
ATOM 737 C C . PRO A 1 92 ? 0.412 -12.992 -11.410 1.00 98.31 92 PRO A C 1
ATOM 739 O O . PRO A 1 92 ? 0.524 -11.776 -11.603 1.00 98.31 92 PRO A O 1
ATOM 742 N N . ASN A 1 93 ? 1.391 -13.851 -11.714 1.00 98.25 93 ASN A N 1
ATOM 743 C CA . ASN A 1 93 ? 2.733 -13.426 -12.121 1.00 98.25 93 ASN A CA 1
ATOM 744 C C . ASN A 1 93 ? 2.757 -12.602 -13.412 1.00 98.25 93 ASN A C 1
ATOM 746 O O . ASN A 1 93 ? 3.534 -11.652 -13.490 1.00 98.25 93 ASN A O 1
ATOM 750 N N . ASP A 1 94 ? 1.905 -12.930 -14.377 1.00 98.38 94 ASP A N 1
ATOM 751 C CA . ASP A 1 94 ? 1.745 -12.230 -15.653 1.00 98.38 94 ASP A CA 1
ATOM 752 C C . ASP A 1 94 ? 1.227 -10.793 -15.467 1.00 98.38 94 ASP A C 1
ATOM 754 O O . ASP A 1 94 ? 1.698 -9.861 -16.127 1.00 98.38 94 ASP A O 1
ATOM 758 N N . ILE A 1 95 ? 0.310 -10.577 -14.520 1.00 98.69 95 ILE A N 1
ATOM 759 C CA . ILE A 1 95 ? -0.162 -9.238 -14.142 1.00 98.69 95 ILE A CA 1
ATOM 760 C C . ILE A 1 95 ? 0.951 -8.472 -13.417 1.00 98.69 95 ILE A C 1
ATOM 762 O O . ILE A 1 95 ? 1.189 -7.295 -13.701 1.00 98.69 95 ILE A O 1
ATOM 766 N N . LEU A 1 96 ? 1.677 -9.127 -12.508 1.00 98.81 96 LEU A N 1
ATOM 767 C CA . LEU A 1 96 ? 2.807 -8.510 -11.810 1.00 98.81 96 LEU A CA 1
ATOM 768 C C . LEU A 1 96 ? 3.938 -8.115 -12.778 1.00 98.81 96 LEU A C 1
ATOM 770 O O . LEU A 1 96 ? 4.506 -7.035 -12.645 1.00 98.81 96 LEU A O 1
ATOM 774 N N . GLU A 1 97 ? 4.236 -8.914 -13.803 1.00 98.75 97 GLU A N 1
ATOM 775 C CA . GLU A 1 97 ? 5.213 -8.546 -14.841 1.00 98.75 97 GLU A CA 1
ATOM 776 C C . GLU A 1 97 ? 4.793 -7.290 -15.615 1.00 98.75 97 GLU A C 1
ATOM 778 O O . GLU A 1 97 ? 5.615 -6.416 -15.914 1.00 98.75 97 GLU A O 1
ATOM 783 N N . GLN A 1 98 ? 3.502 -7.161 -15.928 1.00 98.75 98 GLN A N 1
ATOM 784 C CA . GLN A 1 98 ? 2.963 -5.949 -16.543 1.00 98.75 98 GLN A CA 1
ATOM 785 C C . GLN A 1 98 ? 3.062 -4.753 -15.589 1.00 98.75 98 GLN A C 1
ATOM 787 O O . GLN A 1 98 ? 3.475 -3.668 -16.003 1.00 98.75 98 GLN A O 1
ATOM 792 N N . ALA A 1 99 ? 2.761 -4.947 -14.304 1.00 98.75 99 ALA A N 1
ATOM 793 C CA . ALA A 1 99 ? 2.834 -3.895 -13.295 1.00 98.75 99 ALA A CA 1
ATOM 794 C C . ALA A 1 99 ? 4.282 -3.425 -13.070 1.00 98.75 99 ALA A C 1
ATOM 796 O O . ALA A 1 99 ? 4.533 -2.230 -12.931 1.00 98.75 99 ALA A O 1
ATOM 797 N N . GLU A 1 100 ? 5.257 -4.332 -13.122 1.00 98.62 100 GLU A N 1
ATOM 798 C CA . GLU A 1 100 ? 6.687 -4.016 -13.103 1.00 98.62 100 GLU A CA 1
ATOM 799 C C . GLU A 1 100 ? 7.108 -3.164 -14.299 1.00 98.62 100 GLU A C 1
ATOM 801 O O . GLU A 1 100 ? 7.851 -2.190 -14.134 1.00 98.62 100 GLU A O 1
ATOM 806 N N . LYS A 1 101 ? 6.683 -3.533 -15.513 1.00 98.62 101 LYS A N 1
ATOM 807 C CA . LYS A 1 101 ? 6.961 -2.751 -16.729 1.00 98.62 101 LYS A CA 1
ATOM 808 C C . LYS A 1 101 ? 6.332 -1.362 -16.622 1.00 98.62 101 LYS A C 1
ATOM 810 O O . LYS A 1 101 ? 6.988 -0.368 -16.932 1.00 98.62 101 LYS A O 1
ATOM 815 N N . GLN A 1 102 ? 5.111 -1.293 -16.101 1.00 98.56 102 GLN A N 1
ATOM 816 C CA . GLN A 1 102 ? 4.369 -0.053 -15.923 1.00 98.56 102 GLN A CA 1
ATOM 817 C C . GLN A 1 102 ? 4.997 0.867 -14.869 1.00 98.56 102 GLN A C 1
ATOM 819 O O . GLN A 1 102 ? 5.124 2.069 -15.101 1.00 98.56 102 GLN A O 1
ATOM 824 N N . ALA A 1 103 ? 5.459 0.318 -13.744 1.00 98.44 103 ALA A N 1
ATOM 825 C CA . ALA A 1 103 ? 6.191 1.063 -12.723 1.00 98.44 103 ALA A CA 1
ATOM 826 C C . ALA A 1 103 ? 7.501 1.644 -13.276 1.00 98.44 103 ALA A C 1
ATOM 828 O O . ALA A 1 103 ? 7.813 2.807 -13.026 1.00 98.44 103 ALA A O 1
ATOM 829 N N . ALA A 1 104 ? 8.244 0.864 -14.069 1.00 98.44 104 ALA A N 1
ATOM 830 C CA . ALA A 1 104 ? 9.460 1.338 -14.725 1.00 98.44 104 ALA A CA 1
ATOM 831 C C . ALA A 1 104 ? 9.168 2.424 -15.774 1.00 98.44 104 ALA A C 1
ATOM 833 O O . ALA A 1 104 ? 9.904 3.403 -15.865 1.00 98.44 104 ALA A O 1
ATOM 834 N N . ALA A 1 105 ? 8.084 2.289 -16.543 1.00 98.44 105 ALA A N 1
ATOM 835 C CA . ALA A 1 105 ? 7.648 3.321 -17.480 1.00 98.44 105 ALA A CA 1
ATOM 836 C C . ALA A 1 105 ? 7.270 4.624 -16.756 1.00 98.44 105 ALA A C 1
ATOM 838 O O . ALA A 1 105 ? 7.699 5.695 -17.177 1.00 98.44 105 ALA A O 1
ATOM 839 N N . ALA A 1 106 ? 6.542 4.539 -15.638 1.00 98.19 106 ALA A N 1
ATOM 840 C CA . ALA A 1 106 ? 6.217 5.704 -14.818 1.00 98.19 106 ALA A CA 1
ATOM 841 C C . ALA A 1 106 ? 7.475 6.382 -14.255 1.00 98.19 106 ALA A C 1
ATOM 843 O O . ALA A 1 106 ? 7.589 7.600 -14.351 1.00 98.19 106 ALA A O 1
ATOM 844 N N . ALA A 1 107 ? 8.446 5.599 -13.769 1.00 98.00 107 ALA A N 1
ATOM 845 C CA . ALA A 1 107 ? 9.709 6.112 -13.235 1.00 98.00 107 ALA A CA 1
ATOM 846 C C . ALA A 1 107 ? 10.572 6.843 -14.281 1.00 98.00 107 ALA A C 1
ATOM 848 O O . ALA A 1 107 ? 11.318 7.757 -13.944 1.00 98.00 107 ALA A O 1
ATOM 849 N N . ARG A 1 108 ? 10.459 6.478 -15.567 1.00 97.94 108 ARG A N 1
ATOM 850 C CA . ARG A 1 108 ? 11.105 7.228 -16.662 1.00 97.94 108 ARG A CA 1
ATOM 851 C C . ARG A 1 108 ? 10.462 8.595 -16.896 1.00 97.94 108 ARG A C 1
ATOM 853 O O . ARG A 1 108 ? 11.149 9.508 -17.334 1.00 97.94 108 ARG A O 1
ATOM 860 N N . LEU A 1 109 ? 9.158 8.723 -16.641 1.00 97.75 109 LEU A N 1
ATOM 861 C CA . LEU A 1 109 ? 8.423 9.984 -16.790 1.00 97.75 109 LEU A CA 1
ATOM 862 C C . LEU A 1 109 ? 8.597 10.891 -15.570 1.00 97.75 109 LEU A C 1
ATOM 864 O O . LEU A 1 109 ? 8.711 12.103 -15.716 1.00 97.75 109 LEU A O 1
ATOM 868 N N . ASN A 1 110 ? 8.605 10.306 -14.374 1.00 96.94 110 ASN A N 1
ATOM 869 C CA . ASN A 1 110 ? 8.890 10.994 -13.128 1.00 96.94 110 ASN A CA 1
ATOM 870 C C . ASN A 1 110 ? 9.810 10.105 -12.277 1.00 96.94 110 ASN A C 1
ATOM 872 O O . ASN A 1 110 ? 9.368 9.062 -11.810 1.00 96.94 110 ASN A O 1
ATOM 876 N N .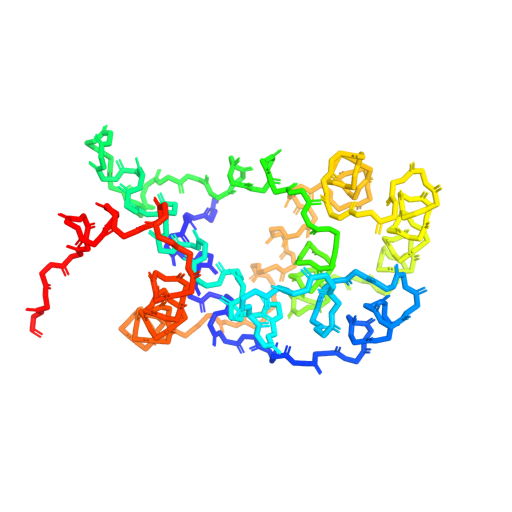 PRO A 1 111 ? 11.077 10.482 -12.048 1.00 94.06 111 PRO A N 1
ATOM 877 C CA . PRO A 1 111 ? 11.988 9.675 -11.238 1.00 94.06 111 PRO A CA 1
ATOM 878 C C . PRO A 1 111 ? 11.662 9.733 -9.738 1.00 94.06 111 PRO A C 1
ATOM 880 O O . PRO A 1 111 ? 12.281 9.023 -8.954 1.00 94.06 111 PRO A O 1
ATOM 883 N N . MET A 1 112 ? 10.714 10.580 -9.329 1.00 92.19 112 MET A N 1
ATOM 884 C CA . MET A 1 112 ? 10.248 10.714 -7.956 1.00 92.19 112 MET A CA 1
ATOM 885 C C . MET A 1 112 ? 8.857 10.098 -7.799 1.00 92.19 112 MET A C 1
ATOM 887 O O . MET A 1 112 ? 8.026 10.114 -8.700 1.00 92.19 112 MET A O 1
ATOM 891 N N . ASP A 1 113 ? 8.561 9.634 -6.590 1.00 85.56 113 ASP A N 1
ATOM 892 C CA . ASP A 1 113 ? 7.220 9.178 -6.224 1.00 85.56 113 ASP A CA 1
ATOM 893 C C . ASP A 1 113 ? 6.168 10.296 -6.393 1.00 85.56 113 ASP A C 1
ATOM 895 O O . ASP A 1 113 ? 6.366 11.418 -5.922 1.00 85.56 113 ASP A O 1
ATOM 899 N N . GLY A 1 114 ? 5.038 10.000 -7.038 1.00 91.19 114 GLY A N 1
ATOM 900 C CA . GLY A 1 114 ? 4.012 10.993 -7.360 1.00 91.19 114 GLY A CA 1
ATOM 901 C C . GLY A 1 114 ? 3.246 10.664 -8.638 1.00 91.19 114 GLY A C 1
ATOM 902 O O . GLY A 1 114 ? 3.193 9.519 -9.074 1.00 91.19 114 GLY A O 1
ATOM 903 N N . ASP A 1 115 ? 2.614 11.655 -9.262 1.00 93.62 115 ASP A N 1
ATOM 904 C CA . ASP A 1 115 ? 2.028 11.443 -10.590 1.00 93.62 115 ASP A CA 1
ATOM 905 C C . ASP A 1 115 ? 3.159 11.314 -11.633 1.00 93.62 115 ASP A C 1
ATOM 907 O O . ASP A 1 115 ? 4.139 12.050 -11.536 1.00 93.62 115 ASP A O 1
ATOM 911 N N . PRO A 1 116 ? 3.078 10.387 -12.609 1.00 96.81 116 PRO A N 1
ATOM 912 C CA . PRO A 1 116 ? 1.902 9.610 -13.009 1.00 96.81 116 PRO A CA 1
ATOM 913 C C . PRO A 1 116 ? 1.800 8.198 -12.398 1.00 96.81 116 PRO A C 1
ATOM 915 O O . PRO A 1 116 ? 0.915 7.443 -12.812 1.00 96.81 116 PRO A O 1
ATOM 918 N N . HIS A 1 117 ? 2.662 7.828 -11.444 1.00 97.88 117 HIS A N 1
ATOM 919 C CA . HIS A 1 117 ? 2.844 6.452 -10.958 1.00 97.88 117 HIS A CA 1
ATOM 920 C C . HIS A 1 117 ? 1.537 5.757 -10.587 1.00 97.88 117 HIS A C 1
ATOM 922 O O . HIS A 1 117 ? 1.191 4.745 -11.191 1.00 97.88 117 HIS A O 1
ATOM 928 N N . GLY A 1 118 ? 0.769 6.313 -9.646 1.00 97.25 118 GLY A N 1
ATOM 929 C CA . GLY A 1 118 ? -0.469 5.675 -9.192 1.00 97.25 118 GLY A CA 1
ATOM 930 C C . GLY A 1 118 ? -1.498 5.476 -10.304 1.00 97.25 118 GLY A C 1
ATOM 931 O O . GLY A 1 118 ? -2.131 4.426 -10.395 1.00 97.25 118 GLY A O 1
ATOM 932 N N . ARG A 1 119 ? -1.647 6.474 -11.186 1.00 97.81 119 ARG A N 1
ATOM 933 C CA . ARG A 1 119 ? -2.566 6.402 -12.331 1.00 97.81 119 ARG A CA 1
ATOM 934 C C . ARG A 1 119 ? -2.152 5.291 -13.290 1.00 97.81 119 ARG A C 1
ATOM 936 O O . ARG A 1 119 ? -2.998 4.498 -13.683 1.00 97.81 119 ARG A O 1
ATOM 943 N N . MET A 1 120 ? -0.871 5.240 -13.645 1.00 98.56 120 MET A N 1
ATOM 944 C CA . MET A 1 120 ? -0.328 4.236 -14.557 1.00 98.56 120 MET A CA 1
ATOM 945 C C . MET A 1 120 ? -0.431 2.833 -13.966 1.00 98.56 120 MET A C 1
ATOM 947 O O . MET A 1 120 ? -0.890 1.928 -14.651 1.00 98.56 120 MET A O 1
ATOM 951 N N . MET A 1 121 ? -0.093 2.661 -12.688 1.00 98.50 121 MET A N 1
ATOM 952 C CA . MET A 1 121 ? -0.205 1.375 -11.999 1.00 98.50 121 MET A CA 1
ATOM 953 C C . MET A 1 121 ? -1.645 0.862 -11.960 1.00 98.50 121 MET A C 1
ATOM 955 O O . MET A 1 121 ? -1.863 -0.317 -12.204 1.00 98.50 121 MET A O 1
ATOM 959 N N . ARG A 1 122 ? -2.641 1.729 -11.726 1.00 98.50 122 ARG A N 1
ATOM 960 C CA . ARG A 1 122 ? -4.062 1.334 -11.706 1.00 98.50 122 ARG A CA 1
ATOM 961 C C . ARG A 1 122 ? -4.603 0.832 -13.048 1.00 98.50 122 ARG A C 1
ATOM 963 O O . ARG A 1 122 ? -5.646 0.190 -13.041 1.00 98.50 122 ARG A O 1
ATOM 970 N N . GLN A 1 123 ? -3.930 1.108 -14.168 1.00 98.38 123 GLN A N 1
ATOM 971 C CA . GLN A 1 123 ? -4.307 0.537 -15.469 1.00 98.38 123 GLN A CA 1
ATOM 972 C C . GLN A 1 123 ? -4.049 -0.973 -15.518 1.00 98.38 123 GLN A C 1
ATOM 974 O O . GLN A 1 123 ? -4.795 -1.688 -16.173 1.00 98.38 123 GLN A O 1
ATOM 979 N N . ILE A 1 124 ? -3.021 -1.445 -14.805 1.00 98.62 124 ILE A N 1
ATOM 980 C CA . ILE A 1 124 ? -2.664 -2.868 -14.713 1.00 98.62 124 ILE A CA 1
ATOM 981 C C . ILE A 1 124 ? -3.222 -3.508 -13.438 1.00 98.62 124 ILE A C 1
ATOM 983 O O . ILE A 1 124 ? -3.655 -4.653 -13.445 1.00 98.62 124 ILE A O 1
ATOM 987 N N . LEU A 1 125 ? -3.233 -2.753 -12.339 1.00 98.50 125 LEU A N 1
ATOM 988 C CA . LEU A 1 125 ? -3.718 -3.164 -11.024 1.00 98.50 125 LEU A CA 1
ATOM 989 C C . LEU A 1 125 ? -4.961 -2.345 -10.638 1.00 98.50 125 LEU A C 1
ATOM 991 O O . LEU A 1 125 ? -4.906 -1.511 -9.718 1.00 98.50 125 LEU A O 1
ATOM 995 N N . PRO A 1 126 ? -6.098 -2.518 -11.338 1.00 98.44 126 PRO A N 1
ATOM 996 C CA . PRO A 1 126 ? -7.352 -1.943 -10.881 1.00 98.44 126 PRO A CA 1
ATOM 997 C C . PRO A 1 126 ? -7.717 -2.540 -9.515 1.00 98.44 126 PRO A C 1
ATOM 999 O O . PRO A 1 126 ? -7.288 -3.638 -9.159 1.00 98.44 126 PRO A O 1
ATOM 1002 N N . TRP A 1 127 ? -8.520 -1.811 -8.733 1.00 98.44 127 TRP A N 1
ATOM 1003 C CA . TRP A 1 127 ? -8.854 -2.240 -7.370 1.00 98.44 127 TRP A CA 1
ATOM 1004 C C . TRP A 1 127 ? -9.445 -3.646 -7.321 1.00 98.44 127 TRP A C 1
ATOM 1006 O O . TRP A 1 127 ? -9.131 -4.389 -6.405 1.00 98.44 127 TRP A O 1
ATOM 1016 N N . ASP A 1 128 ? -10.283 -4.015 -8.289 1.00 98.25 128 ASP A N 1
ATOM 1017 C CA . ASP A 1 128 ? -10.977 -5.299 -8.247 1.00 98.25 128 ASP A CA 1
ATOM 1018 C C . ASP A 1 128 ? -10.016 -6.493 -8.392 1.00 98.25 128 ASP A C 1
ATOM 1020 O O . ASP A 1 128 ? -10.208 -7.471 -7.679 1.00 98.25 128 ASP A O 1
ATOM 1024 N N . VAL A 1 129 ? -8.934 -6.364 -9.176 1.00 98.50 129 VAL A N 1
ATOM 1025 C CA . VAL A 1 129 ? -7.862 -7.380 -9.279 1.00 98.50 129 VAL A CA 1
ATOM 1026 C C . VAL A 1 129 ? -7.143 -7.551 -7.940 1.00 98.50 129 VAL A C 1
ATOM 1028 O O . VAL A 1 129 ? -6.958 -8.662 -7.453 1.00 98.50 129 VAL A O 1
ATOM 1031 N N . VAL A 1 130 ? -6.757 -6.439 -7.310 1.00 98.56 130 VAL A N 1
ATOM 1032 C CA . VAL A 1 130 ? -6.049 -6.475 -6.021 1.00 98.56 130 VAL A CA 1
ATOM 1033 C C . VAL A 1 130 ? -6.971 -6.975 -4.909 1.00 98.56 130 VAL A C 1
ATOM 1035 O O . VAL A 1 130 ? -6.559 -7.771 -4.070 1.00 98.56 130 VAL A O 1
ATOM 1038 N N . ARG A 1 131 ? -8.234 -6.540 -4.911 1.00 98.44 131 ARG A N 1
ATOM 1039 C CA . ARG A 1 131 ? -9.260 -6.965 -3.959 1.00 98.44 131 ARG A CA 1
ATOM 1040 C C . ARG A 1 131 ? -9.487 -8.468 -4.037 1.00 98.44 131 ARG A C 1
ATOM 1042 O O . ARG A 1 131 ? -9.521 -9.105 -2.992 1.00 98.44 131 ARG A O 1
ATOM 1049 N N . GLU A 1 132 ? -9.656 -9.009 -5.241 1.00 98.38 132 GLU A N 1
ATOM 1050 C CA . GLU A 1 132 ? -9.837 -10.445 -5.447 1.00 98.38 132 GLU A CA 1
ATOM 1051 C C . GLU A 1 132 ? -8.666 -11.227 -4.849 1.00 98.38 132 GLU A C 1
ATOM 1053 O O . GLU A 1 132 ? -8.894 -12.062 -3.976 1.00 98.38 132 GLU A O 1
ATOM 1058 N N . ALA A 1 133 ? -7.427 -10.853 -5.187 1.00 98.38 133 ALA A N 1
ATOM 1059 C CA . ALA A 1 133 ? -6.229 -11.482 -4.633 1.00 98.38 133 ALA A CA 1
ATOM 1060 C C . ALA A 1 133 ? -6.174 -11.410 -3.094 1.00 98.38 133 ALA A C 1
ATOM 1062 O O . ALA A 1 133 ? -5.876 -12.402 -2.435 1.00 98.38 133 ALA A O 1
ATOM 1063 N N . ILE A 1 134 ? -6.531 -10.268 -2.491 1.00 98.44 134 ILE A N 1
ATOM 1064 C CA . ILE A 1 134 ? -6.592 -10.136 -1.025 1.00 98.44 134 ILE A CA 1
ATOM 1065 C C . ILE A 1 134 ? -7.616 -11.110 -0.422 1.00 98.44 134 ILE A C 1
ATOM 1067 O O . ILE A 1 134 ? -7.335 -11.730 0.602 1.00 98.44 134 ILE A O 1
ATOM 1071 N N . GLN A 1 135 ? -8.797 -11.243 -1.033 1.00 97.00 135 GLN A N 1
ATOM 1072 C CA . GLN A 1 135 ? -9.884 -12.079 -0.508 1.00 97.00 135 GLN A CA 1
ATOM 1073 C C . GLN A 1 135 ? -9.611 -13.578 -0.659 1.00 97.00 135 GLN A C 1
ATOM 1075 O O . GLN A 1 135 ? -10.038 -14.355 0.194 1.00 97.00 135 GLN A O 1
ATOM 1080 N N . THR A 1 136 ? -8.921 -13.988 -1.724 1.00 96.44 136 THR A N 1
ATOM 1081 C CA . THR A 1 136 ? -8.574 -15.395 -1.979 1.00 96.44 136 THR A CA 1
ATOM 1082 C C . THR A 1 136 ? -7.228 -15.799 -1.379 1.00 96.44 136 THR A C 1
ATOM 1084 O O . THR A 1 136 ? -6.926 -16.987 -1.292 1.00 96.44 136 THR A O 1
ATOM 1087 N N . GLY A 1 137 ? -6.400 -14.822 -1.007 1.00 94.00 137 GLY A N 1
ATOM 1088 C CA . GLY A 1 137 ? -5.045 -15.022 -0.516 1.00 94.00 137 GLY A CA 1
ATOM 1089 C C . GLY A 1 137 ? -4.954 -15.285 0.988 1.00 94.00 137 GLY A C 1
ATOM 1090 O O . GLY A 1 137 ? -5.844 -15.837 1.640 1.00 94.00 13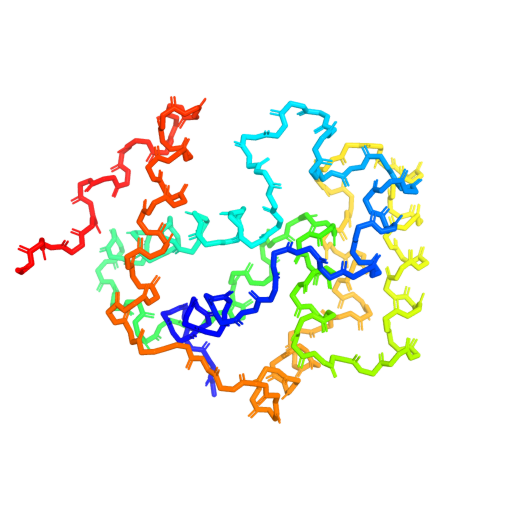7 GLY A O 1
ATOM 1091 N N . ARG A 1 138 ? -3.812 -14.896 1.563 1.00 92.00 138 ARG A N 1
ATOM 1092 C CA . ARG A 1 138 ? -3.523 -15.081 2.990 1.00 92.00 138 ARG A CA 1
ATOM 1093 C C . ARG A 1 138 ? -4.521 -14.301 3.851 1.00 92.00 138 ARG A C 1
ATOM 1095 O O . ARG A 1 138 ? -4.699 -13.100 3.663 1.00 92.00 138 ARG A O 1
ATOM 1102 N N . ARG A 1 139 ? -5.085 -14.966 4.865 1.00 93.69 139 ARG A N 1
ATOM 1103 C CA . ARG A 1 139 ? -5.932 -14.316 5.878 1.00 93.69 139 ARG A CA 1
ATOM 1104 C C . ARG A 1 139 ? -5.172 -13.215 6.624 1.00 93.69 139 ARG A C 1
ATOM 1106 O O . ARG A 1 139 ? -3.992 -13.372 6.945 1.00 93.69 139 ARG A O 1
ATOM 1113 N N . GLY A 1 140 ? -5.874 -12.124 6.922 1.00 94.69 140 GLY A N 1
ATOM 1114 C CA . GLY A 1 140 ? -5.349 -11.039 7.744 1.00 94.69 140 GLY A CA 1
ATOM 1115 C C . GLY A 1 140 ? -5.064 -11.464 9.184 1.00 94.69 140 GLY A C 1
ATOM 1116 O O . GLY A 1 140 ? -5.537 -12.501 9.655 1.00 94.69 140 GLY A O 1
ATOM 1117 N N . ARG A 1 141 ? -4.274 -10.648 9.887 1.00 95.50 141 ARG A N 1
ATOM 1118 C CA . ARG A 1 141 ? -4.042 -10.821 11.326 1.00 95.50 141 ARG A CA 1
ATOM 1119 C C . ARG A 1 141 ? -5.305 -10.495 12.129 1.00 95.50 141 ARG A C 1
ATOM 1121 O O . ARG A 1 141 ? -6.144 -9.733 11.642 1.00 95.50 141 ARG A O 1
ATOM 1128 N N . PRO A 1 142 ? -5.425 -10.998 13.371 1.00 96.62 142 PRO A N 1
ATOM 1129 C CA . PRO A 1 142 ? -6.404 -10.481 14.321 1.00 96.62 142 PRO A CA 1
ATOM 1130 C C . PRO A 1 142 ? -6.337 -8.951 14.411 1.00 96.62 142 PRO A C 1
ATOM 1132 O O . PRO A 1 142 ? -5.256 -8.363 14.322 1.00 96.62 142 PRO A O 1
ATOM 1135 N N . ALA A 1 143 ? -7.492 -8.304 14.580 1.00 91.81 143 ALA A N 1
ATOM 1136 C CA . ALA A 1 143 ? -7.599 -6.845 14.520 1.00 91.81 143 ALA A CA 1
ATOM 1137 C C . ALA A 1 143 ? -6.694 -6.135 15.542 1.00 91.81 143 ALA A C 1
ATOM 1139 O O . ALA A 1 143 ? -6.088 -5.118 15.218 1.00 91.81 143 ALA A O 1
ATOM 1140 N N . GLU A 1 144 ? -6.568 -6.694 16.745 1.00 93.75 144 GLU A N 1
ATOM 1141 C CA . GLU A 1 144 ? -5.714 -6.165 17.811 1.00 93.75 144 GLU A CA 1
ATOM 1142 C C . GLU A 1 144 ? -4.225 -6.218 17.441 1.00 93.75 144 GLU A C 1
ATOM 1144 O O . GLU A 1 144 ? -3.533 -5.204 17.515 1.00 93.75 144 GLU A O 1
ATOM 1149 N N . GLU A 1 145 ? -3.741 -7.356 16.935 1.00 96.62 145 GLU A N 1
ATOM 1150 C CA . GLU A 1 145 ? -2.362 -7.468 16.445 1.00 96.62 145 GLU A CA 1
ATOM 1151 C C . GLU A 1 145 ? -2.089 -6.504 15.286 1.00 96.62 145 GLU A C 1
ATOM 1153 O O . GLU A 1 145 ? -1.046 -5.850 15.236 1.00 96.62 145 GLU A O 1
ATOM 1158 N N . ALA A 1 146 ? -3.023 -6.412 14.336 1.00 97.19 146 ALA A N 1
ATOM 1159 C CA . ALA A 1 146 ? -2.895 -5.509 13.203 1.00 97.19 146 ALA A CA 1
ATOM 1160 C C . ALA A 1 146 ? -2.855 -4.038 13.640 1.00 97.19 146 ALA A C 1
ATOM 1162 O O . ALA A 1 146 ? -2.100 -3.251 13.067 1.00 97.19 146 ALA A O 1
ATOM 1163 N N . GLU A 1 147 ? -3.647 -3.668 14.648 1.00 96.50 147 GLU A N 1
ATOM 1164 C CA . GLU A 1 147 ? -3.650 -2.334 15.243 1.00 96.50 147 GLU A CA 1
ATOM 1165 C C . GLU A 1 147 ? -2.310 -2.015 15.908 1.00 96.50 147 GLU A C 1
ATOM 1167 O O . GLU A 1 147 ? -1.765 -0.946 15.649 1.00 96.50 147 GLU A O 1
ATOM 1172 N N . LEU A 1 148 ? -1.743 -2.933 16.698 1.00 96.56 148 LEU A N 1
ATOM 1173 C CA . LEU A 1 148 ? -0.442 -2.733 17.348 1.00 96.56 148 LEU A CA 1
ATOM 1174 C C . LEU A 1 148 ? 0.674 -2.491 16.322 1.00 96.56 148 LEU A C 1
ATOM 1176 O O . LEU A 1 148 ? 1.373 -1.481 16.386 1.00 96.56 148 LEU A O 1
ATOM 1180 N N . ILE A 1 149 ? 0.774 -3.351 15.306 1.00 97.81 149 ILE A N 1
ATOM 1181 C CA . ILE A 1 149 ? 1.791 -3.217 14.250 1.00 97.81 149 ILE A CA 1
ATOM 1182 C C . ILE A 1 149 ? 1.601 -1.901 13.476 1.00 97.81 149 ILE A C 1
ATOM 1184 O O . ILE A 1 149 ? 2.566 -1.212 13.137 1.00 97.81 149 ILE A O 1
ATOM 1188 N N . ALA A 1 150 ? 0.353 -1.531 13.177 1.00 98.12 150 ALA A N 1
ATOM 1189 C CA . ALA A 1 150 ? 0.069 -0.294 12.463 1.00 98.12 150 ALA A CA 1
ATOM 1190 C C . ALA A 1 150 ? 0.344 0.957 13.312 1.00 98.12 150 ALA A C 1
ATOM 1192 O O . ALA A 1 150 ? 0.797 1.969 12.769 1.00 98.12 150 ALA A O 1
ATOM 1193 N N . ARG A 1 151 ? 0.128 0.886 14.632 1.00 96.88 151 ARG A N 1
ATOM 1194 C CA . ARG A 1 151 ? 0.490 1.944 15.585 1.00 96.88 151 ARG A CA 1
ATOM 1195 C C . ARG A 1 151 ? 1.992 2.180 15.611 1.00 96.88 151 ARG A C 1
ATOM 1197 O O . ARG A 1 151 ? 2.392 3.335 15.500 1.00 96.88 151 ARG A O 1
ATOM 1204 N N . ASP A 1 152 ? 2.809 1.130 15.631 1.00 97.94 152 ASP A N 1
ATOM 1205 C CA . ASP A 1 152 ? 4.272 1.266 15.580 1.00 97.94 152 ASP A CA 1
ATOM 1206 C C . ASP A 1 152 ? 4.733 1.982 14.297 1.00 97.94 152 ASP A C 1
ATOM 1208 O O . ASP A 1 152 ? 5.526 2.934 14.333 1.00 97.94 152 ASP A O 1
ATOM 1212 N N . ALA A 1 153 ? 4.171 1.589 13.149 1.00 98.38 153 ALA A N 1
ATOM 1213 C CA . ALA A 1 153 ? 4.438 2.243 11.870 1.00 98.38 153 ALA A CA 1
ATOM 1214 C C . ALA A 1 153 ? 3.995 3.721 11.870 1.00 98.38 153 ALA A C 1
ATOM 1216 O O . ALA A 1 153 ? 4.709 4.605 11.381 1.00 98.38 153 ALA A O 1
ATOM 1217 N N . PHE A 1 154 ? 2.832 4.020 12.452 1.00 98.44 154 PHE A N 1
ATOM 1218 C CA . PHE A 1 154 ? 2.316 5.381 12.582 1.00 98.44 154 PHE A CA 1
ATOM 1219 C C . PHE A 1 154 ? 3.137 6.246 13.557 1.00 98.44 154 PHE A C 1
ATOM 1221 O O . PHE A 1 154 ? 3.362 7.440 13.317 1.00 98.44 154 PHE A O 1
ATOM 1228 N N . ASP A 1 155 ? 3.653 5.662 14.634 1.00 97.94 155 ASP A N 1
ATOM 1229 C CA . ASP A 1 155 ? 4.537 6.340 15.575 1.00 97.94 155 ASP A CA 1
ATOM 1230 C C . ASP A 1 155 ? 5.843 6.758 14.908 1.00 97.94 155 ASP A C 1
ATOM 1232 O O . ASP A 1 155 ? 6.303 7.895 15.080 1.00 97.94 155 ASP A O 1
ATOM 1236 N N . ARG A 1 156 ? 6.408 5.889 14.067 1.00 98.06 156 ARG A N 1
ATOM 1237 C CA . ARG A 1 156 ? 7.547 6.249 13.224 1.00 98.06 156 ARG A CA 1
ATOM 1238 C C . ARG A 1 156 ? 7.199 7.372 12.248 1.00 98.06 156 ARG A C 1
ATOM 1240 O O . ARG A 1 156 ? 7.941 8.358 12.184 1.00 98.06 156 ARG A O 1
ATOM 1247 N N . LEU A 1 157 ? 6.082 7.247 11.524 1.00 98.19 157 LEU A N 1
ATOM 1248 C CA . LEU A 1 157 ? 5.611 8.257 10.571 1.00 98.19 157 LEU A CA 1
ATOM 1249 C C . LEU A 1 157 ? 5.527 9.637 11.230 1.00 98.19 157 LEU A C 1
ATOM 1251 O O . LEU A 1 157 ? 6.106 10.598 10.737 1.00 98.19 157 LEU A O 1
ATOM 1255 N N . THR A 1 158 ? 4.852 9.746 12.371 1.00 97.81 158 THR A N 1
ATOM 1256 C CA . THR A 1 158 ? 4.631 11.033 13.055 1.00 97.81 158 THR A CA 1
ATOM 1257 C C . THR A 1 158 ? 5.878 11.594 13.743 1.00 97.81 158 THR A C 1
ATOM 1259 O O . THR A 1 158 ? 5.994 12.815 13.916 1.00 97.81 158 THR A O 1
ATOM 1262 N N . ARG A 1 159 ? 6.841 10.736 14.105 1.00 97.50 159 ARG A N 1
ATOM 1263 C CA . ARG A 1 159 ? 8.164 11.160 14.583 1.00 97.50 159 ARG A CA 1
ATOM 1264 C C . ARG A 1 159 ? 8.960 11.830 13.465 1.00 97.50 159 ARG A C 1
ATOM 1266 O O . ARG A 1 159 ? 9.551 12.882 13.693 1.00 97.50 159 ARG A O 1
ATOM 1273 N N . LYS A 1 160 ? 8.950 11.233 12.268 1.00 96.94 160 LYS A N 1
ATOM 1274 C CA . LYS A 1 160 ? 9.738 11.675 11.106 1.00 96.94 160 LYS A CA 1
ATOM 1275 C C . LYS A 1 160 ? 9.054 12.756 10.267 1.00 96.94 160 LYS A C 1
ATOM 1277 O O . LYS A 1 160 ? 9.744 13.572 9.671 1.00 96.94 160 LYS A O 1
ATOM 1282 N N . VAL A 1 161 ? 7.723 12.789 10.235 1.00 96.44 161 VAL A N 1
ATOM 1283 C CA . VAL A 1 161 ? 6.936 13.688 9.381 1.00 96.44 161 VAL A CA 1
ATOM 1284 C C . VAL A 1 161 ? 5.889 14.419 10.225 1.00 96.44 161 VAL A C 1
ATOM 1286 O O . VAL A 1 161 ? 4.819 13.893 10.544 1.00 96.44 161 VAL A O 1
ATOM 1289 N N . SER A 1 162 ? 6.197 15.665 10.593 1.00 95.62 162 SER A N 1
ATOM 1290 C CA . SER A 1 162 ? 5.414 16.473 11.542 1.00 95.62 162 SER A CA 1
ATOM 1291 C C . SER A 1 162 ? 3.953 16.680 11.128 1.00 95.62 162 SER A C 1
ATOM 1293 O O . SER A 1 162 ? 3.070 16.647 11.986 1.00 95.62 162 SER A O 1
ATOM 1295 N N . ASN A 1 163 ? 3.680 16.799 9.825 1.00 96.38 163 ASN A N 1
ATOM 1296 C CA . ASN A 1 163 ? 2.337 17.023 9.275 1.00 96.38 163 ASN A CA 1
ATOM 1297 C C . ASN A 1 163 ? 1.311 15.945 9.664 1.00 96.38 163 ASN A C 1
ATOM 1299 O O . ASN A 1 163 ? 0.105 16.210 9.657 1.00 96.38 163 ASN A O 1
ATOM 1303 N N . TYR A 1 164 ? 1.761 14.738 10.021 1.00 97.00 164 TYR A N 1
ATOM 1304 C CA . TYR A 1 164 ? 0.867 13.651 10.415 1.00 97.00 164 TYR A CA 1
ATOM 1305 C C . TYR A 1 164 ? 0.538 13.628 11.910 1.00 97.00 164 TYR A C 1
ATOM 1307 O O . TYR A 1 164 ? -0.436 12.975 12.280 1.00 97.00 164 TYR A O 1
ATOM 1315 N N . ARG A 1 165 ? 1.257 14.375 12.764 1.00 97.00 165 ARG A N 1
ATOM 1316 C CA . ARG A 1 165 ? 1.075 14.355 14.232 1.00 97.00 165 ARG A CA 1
ATOM 1317 C C . ARG A 1 165 ? -0.353 14.683 14.669 1.00 97.00 165 ARG A C 1
ATOM 1319 O O . ARG A 1 165 ? -0.849 14.065 15.602 1.00 97.00 165 ARG A O 1
ATOM 1326 N N . LYS A 1 166 ? -1.043 15.572 13.946 1.00 96.06 166 LYS A N 1
ATOM 1327 C CA . LYS A 1 166 ? -2.446 15.945 14.206 1.00 96.06 166 LYS A CA 1
ATOM 1328 C C . LYS A 1 166 ? -3.428 14.766 14.205 1.00 96.06 166 LYS A C 1
ATOM 1330 O O . LYS A 1 166 ? -4.474 14.849 14.838 1.00 96.06 166 LYS A O 1
ATOM 1335 N N . HIS A 1 167 ? -3.104 13.668 13.516 1.00 97.06 167 HIS A N 1
ATOM 1336 C CA . HIS A 1 167 ? -3.967 12.486 13.472 1.00 97.06 167 HIS A CA 1
ATOM 1337 C C . HIS A 1 167 ? -3.925 11.683 14.785 1.00 97.06 167 HIS A C 1
ATOM 1339 O O . HIS A 1 167 ? -4.836 10.900 15.023 1.00 97.06 167 HIS A O 1
ATOM 1345 N N . ARG A 1 168 ? -2.944 11.919 15.678 1.00 95.12 168 ARG A N 1
ATOM 1346 C CA . ARG A 1 168 ? -2.880 11.271 17.005 1.00 95.12 168 ARG A CA 1
ATOM 1347 C C . ARG A 1 168 ? -4.139 11.506 17.842 1.00 95.12 168 ARG A C 1
ATOM 1349 O O . ARG A 1 168 ? -4.568 10.600 18.541 1.00 95.12 168 ARG A O 1
ATOM 1356 N N . ASN A 1 169 ? -4.768 12.673 17.697 1.00 95.06 169 ASN A N 1
ATOM 1357 C CA . ASN A 1 169 ? -6.002 13.035 18.406 1.00 95.06 169 ASN A CA 1
ATOM 1358 C C . ASN A 1 169 ? -7.225 12.206 17.969 1.00 95.06 169 ASN A C 1
ATOM 1360 O O . ASN A 1 169 ? -8.288 12.323 18.564 1.00 95.06 169 ASN A O 1
ATOM 1364 N N . TRP A 1 170 ? -7.084 11.401 16.912 1.00 96.00 170 TRP A N 1
ATOM 1365 C CA . TRP A 1 170 ? -8.145 10.592 16.311 1.00 96.00 170 TRP A CA 1
ATOM 1366 C C . TRP A 1 170 ? -7.824 9.093 16.346 1.00 96.00 170 TRP A C 1
ATOM 1368 O O . TRP A 1 170 ? -8.429 8.309 15.607 1.00 96.00 170 TRP A O 1
ATOM 1378 N N . LEU A 1 171 ? -6.838 8.689 17.152 1.00 93.19 171 LEU A N 1
ATOM 1379 C CA . LEU A 1 171 ? -6.602 7.283 17.460 1.00 93.19 171 LEU A CA 1
ATOM 1380 C C . LEU A 1 171 ? -7.698 6.778 18.409 1.00 93.19 171 LEU A C 1
ATOM 1382 O O . LEU A 1 171 ? -8.167 7.542 19.254 1.00 93.19 171 LEU A O 1
ATOM 1386 N N . PRO A 1 172 ? -8.117 5.506 18.298 1.00 85.31 172 PRO A N 1
ATOM 1387 C CA . PRO A 1 172 ? -9.011 4.933 19.290 1.00 85.31 172 PRO A CA 1
ATOM 1388 C C . PRO A 1 172 ? -8.315 4.926 20.655 1.00 85.31 172 PRO A C 1
ATOM 1390 O O . PRO A 1 172 ? -7.108 4.663 20.733 1.00 85.31 172 PRO A O 1
ATOM 1393 N N . ALA A 1 173 ? -9.078 5.213 21.714 1.00 75.62 173 ALA A N 1
ATOM 1394 C CA . ALA A 1 173 ? -8.583 5.136 23.084 1.00 75.62 173 ALA A CA 1
ATOM 1395 C C . ALA A 1 173 ? -7.929 3.767 23.311 1.00 75.62 173 ALA A C 1
ATOM 1397 O O . ALA A 1 173 ? -8.497 2.738 22.935 1.00 75.62 173 ALA A O 1
ATOM 1398 N N . THR A 1 174 ? -6.716 3.766 23.861 1.00 61.94 174 THR A N 1
ATOM 1399 C CA . THR A 1 174 ? -6.046 2.541 24.301 1.00 61.94 174 THR A CA 1
ATOM 1400 C C . THR A 1 174 ? -6.941 1.913 25.367 1.00 61.94 174 THR A C 1
ATOM 1402 O O . THR A 1 174 ? -7.209 2.561 26.379 1.00 61.94 174 THR A O 1
ATOM 1405 N N . ARG A 1 175 ? -7.492 0.732 25.079 1.00 48.88 175 ARG A N 1
ATOM 1406 C CA . ARG A 1 175 ? -8.196 -0.076 26.078 1.00 48.88 175 ARG A CA 1
ATOM 1407 C C . ARG A 1 175 ? -7.183 -0.840 26.911 1.00 48.88 175 ARG A C 1
ATOM 1409 O O . ARG A 1 175 ? -6.128 -1.184 26.335 1.00 48.88 175 ARG A O 1
#

Radius of gyration: 15.28 Å; chains: 1; bounding box: 34×32×44 Å

Foldseek 3Di:
DQFLLQLLLLLLPFDQCDPVLVVLCVLLVEDAPHPPDLDNGLSLVSLLVSLLVCLVCVVVVHHRRPHDCLVVLLVAQGLSNLLRLCVRLPQDPVLSVVSSVQQNVQCVVPSYGDPPRSVSSCVSVPPVSSVVSNVPGDHGHDSVSSLVSSVVSNVSCCVVPVVSVVSVVRDPPDD

Secondary structure (DSSP, 8-state):
--BHHHHHHHHHHS-SS-HHHHHHHHHHT-STTSTT-S-SSHHHHHHHHHHHHHHHHHHTT--GGGSBTHHHHHH---HHHHHHHHHHHT--HHHHHHHHHHHHHHHHH-SSSSTTHHHHHHHHS-HHHHHHHHHHSSPPPPHHHHHHHHHHHHHHHHHH-GGGGGGGGGSPP--

Sequence (175 aa):
MISITELKAYMAAYPEHPPRTTALEQRIRIGTGFHDKWYRSQREHMLGWMVVQECQARMKGKDPMTVDARGMWGRLKCSPAMFWLAESAGVPNDILEQAEKQAAAAARLNPMDGDPHGRMMRQILPWDVVREAIQTGRRGRPAEEAELIARDAFDRLTRKVSNYRKHRNWLPATR

pLDDT: mean 96.53, std 5.2, range [48.88, 98.81]

Organism: NCBI:txid1685379